Protein AF-0000000078132522 (afdb_homodimer)

Secondary structure (DSSP, 8-state):
-EEEEEE---SHHHHHHHHHHHHTSTTEEEEEEESTTS-EEEEEESS--HHHHHHHHHHHTS-EEEEEEE------/-EEEEEE---SHHHHHHHHHHHHTSTTEEEEEEESTTS-EEEEEESS--HHHHHHHHHHHTS-EEEEEEE------

Sequence (152 aa):
QKIVTKVQMNSGKCQTKALRVAAIADGVYTVGLEGAEKDEVVVIGEGVNVVKLITTMRKKVGHTIAISVAEEKKGDQKIVTKVQMNSGKCQTKALRVAAIADGVYTVGLEGAEKDEVVVIGEGVNVVKLITTMRKKVGHTIAI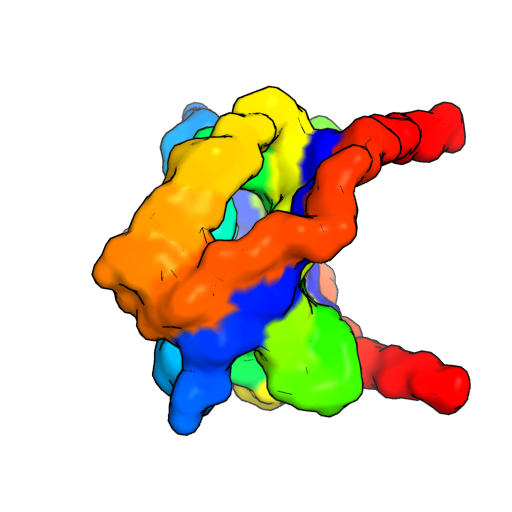SVAEEKKGD

Structure (mmCIF, N/CA/C/O backbone):
data_AF-0000000078132522-model_v1
#
loop_
_entity.id
_entity.type
_entity.pdbx_description
1 polymer 'Heavy metal-associated isoprenylated plant protein 47'
#
loop_
_atom_site.group_PDB
_atom_site.id
_atom_site.type_symbol
_atom_site.label_atom_id
_atom_site.label_alt_id
_atom_site.label_comp_id
_atom_site.label_asym_id
_atom_site.label_entity_id
_atom_site.label_seq_id
_atom_site.pdbx_PDB_ins_code
_atom_site.Cartn_x
_atom_site.Cartn_y
_atom_site.Cartn_z
_atom_site.occupancy
_atom_site.B_iso_or_equiv
_atom_site.auth_seq_id
_atom_site.auth_comp_id
_atom_site.auth_asym_id
_atom_site.auth_atom_id
_atom_site.pdbx_PDB_model_num
ATOM 1 N N . GLN A 1 1 ? 8.633 9.008 7.945 1 96.25 1 GLN A N 1
ATOM 2 C CA . GLN A 1 1 ? 7.621 9.047 9 1 96.25 1 GLN A CA 1
ATOM 3 C C . GLN A 1 1 ? 6.801 7.762 9.023 1 96.25 1 GLN A C 1
ATOM 5 O O . GLN A 1 1 ? 6.52 7.176 7.973 1 96.25 1 GLN A O 1
ATOM 10 N N . LYS A 1 2 ? 6.527 7.27 10.211 1 97.25 2 LYS A N 1
ATOM 11 C CA . LYS A 1 2 ? 5.574 6.188 10.438 1 97.25 2 LYS A CA 1
ATOM 12 C C . LYS A 1 2 ? 4.312 6.703 11.117 1 97.25 2 LYS A C 1
ATOM 14 O O . LYS A 1 2 ? 4.375 7.254 12.219 1 97.25 2 LYS A O 1
ATOM 19 N N . ILE A 1 3 ? 3.244 6.547 10.453 1 98.12 3 ILE A N 1
ATOM 20 C CA . ILE A 1 3 ? 1.939 6.957 10.961 1 98.12 3 ILE A CA 1
ATOM 21 C C . ILE A 1 3 ? 1.068 5.727 11.203 1 98.12 3 ILE A C 1
ATOM 23 O O . ILE A 1 3 ? 0.94 4.867 10.32 1 98.12 3 ILE A O 1
ATOM 27 N N . VAL A 1 4 ? 0.519 5.609 12.414 1 98.44 4 VAL A N 1
ATOM 28 C CA . VAL A 1 4 ? -0.422 4.543 12.734 1 98.44 4 VAL A CA 1
ATOM 29 C C . VAL A 1 4 ? -1.81 5.133 12.977 1 98.44 4 VAL A C 1
ATOM 31 O O . VAL A 1 4 ? -1.971 6.043 13.789 1 98.44 4 VAL A O 1
ATOM 34 N N . THR A 1 5 ? -2.777 4.621 12.25 1 98.44 5 THR A N 1
ATOM 35 C CA . THR A 1 5 ? -4.156 5.074 12.406 1 98.44 5 THR A CA 1
ATOM 36 C C . THR A 1 5 ? -5.078 3.904 12.734 1 98.44 5 THR A C 1
ATOM 38 O O . THR A 1 5 ? -4.836 2.775 12.305 1 98.44 5 THR A O 1
ATOM 41 N N . LYS A 1 6 ? -6.023 4.199 13.555 1 97.56 6 LYS A N 1
ATOM 42 C CA . LYS A 1 6 ? -7.117 3.258 13.789 1 97.56 6 LYS A CA 1
ATOM 43 C C . LYS A 1 6 ? -8.352 3.641 12.977 1 97.56 6 LYS A C 1
ATOM 45 O O . LYS A 1 6 ? -8.812 4.781 13.039 1 97.56 6 LYS A O 1
ATOM 50 N N . VAL A 1 7 ? -8.812 2.719 12.195 1 97.75 7 VAL A N 1
ATOM 51 C CA . VAL A 1 7 ? -9.898 2.963 11.258 1 97.75 7 VAL A CA 1
ATOM 52 C C . VAL A 1 7 ? -11.031 1.971 11.508 1 97.75 7 VAL A C 1
ATOM 54 O O . VAL A 1 7 ? -10.789 0.776 11.703 1 97.75 7 VAL A O 1
ATOM 57 N N . GLN A 1 8 ? -12.203 2.473 11.656 1 94.56 8 GLN A N 1
ATOM 58 C CA . GLN A 1 8 ? -13.352 1.586 11.758 1 94.56 8 GLN A CA 1
ATOM 59 C C . GLN A 1 8 ? -13.695 0.967 10.406 1 94.56 8 GLN A C 1
ATOM 61 O O . GLN A 1 8 ? -14.281 1.623 9.547 1 94.56 8 GLN A O 1
ATOM 66 N N . MET A 1 9 ? -13.289 -0.3 10.25 1 90 9 MET A N 1
ATOM 67 C CA . MET A 1 9 ? -13.531 -1.047 9.016 1 90 9 MET A CA 1
ATOM 68 C C . MET A 1 9 ? -14.602 -2.113 9.227 1 90 9 MET A C 1
ATOM 70 O O . MET A 1 9 ? -14.43 -3.02 10.039 1 90 9 MET A O 1
ATOM 74 N N . ASN A 1 10 ? -15.648 -2.014 8.492 1 85.88 10 ASN A N 1
ATOM 75 C CA . ASN A 1 10 ? -16.797 -2.869 8.75 1 85.88 10 ASN A CA 1
ATOM 76 C C . ASN A 1 10 ? -16.812 -4.086 7.832 1 85.88 10 ASN A C 1
ATOM 78 O O . ASN A 1 10 ? -17.688 -4.949 7.949 1 85.88 10 ASN A O 1
ATOM 82 N N . SER A 1 11 ? -15.922 -4.234 6.934 1 87.75 11 SER A N 1
ATOM 83 C CA . SER A 1 11 ? -15.844 -5.359 6.008 1 87.75 11 SER A CA 1
ATOM 84 C C . SER A 1 11 ? -14.469 -5.461 5.363 1 87.75 11 SER A C 1
ATOM 86 O O . SER A 1 11 ? -13.656 -4.539 5.477 1 87.75 11 SER A O 1
ATOM 88 N N . GLY A 1 12 ? -14.195 -6.637 4.789 1 87.62 12 GLY A N 1
ATOM 89 C CA . GLY A 1 12 ? -12.977 -6.812 4.008 1 87.62 12 GLY A CA 1
ATOM 90 C C . GLY A 1 12 ? -12.836 -5.797 2.887 1 87.62 12 GLY A C 1
ATOM 91 O O . GLY A 1 12 ? -11.734 -5.328 2.6 1 87.62 12 GLY A O 1
ATOM 92 N N . LYS A 1 13 ? -13.945 -5.383 2.387 1 91.19 13 LYS A N 1
ATOM 93 C CA . LYS A 1 13 ? -13.953 -4.367 1.337 1 91.19 13 LYS A CA 1
ATOM 94 C C . LYS A 1 13 ? -13.422 -3.035 1.856 1 91.19 13 LYS A C 1
ATOM 96 O O . LYS A 1 13 ? -12.695 -2.334 1.151 1 91.19 13 LYS A O 1
ATOM 101 N N . CYS A 1 14 ? -13.719 -2.736 3.072 1 94.19 14 CYS A N 1
ATOM 102 C CA . CYS A 1 14 ? -13.25 -1.487 3.658 1 94.19 14 CYS A CA 1
ATOM 103 C C . CYS A 1 14 ? -11.75 -1.541 3.914 1 94.19 14 CYS A C 1
ATOM 105 O O . CYS A 1 14 ? -11.062 -0.523 3.814 1 94.19 14 CYS A O 1
ATOM 107 N N . GLN A 1 15 ? -11.266 -2.777 4.215 1 95.5 15 GLN A N 1
ATOM 108 C CA . GLN A 1 15 ? -9.828 -2.92 4.402 1 95.5 15 GLN A CA 1
ATOM 109 C C . GLN A 1 15 ? -9.07 -2.613 3.113 1 95.5 15 GLN A C 1
ATOM 111 O O . GLN A 1 15 ? -8.078 -1.89 3.131 1 95.5 15 GLN A O 1
ATOM 116 N N . THR A 1 16 ? -9.602 -3.15 2.051 1 95.56 16 THR A N 1
ATOM 117 C CA . THR A 1 16 ? -8.992 -2.893 0.753 1 95.56 16 THR A CA 1
ATOM 118 C C . THR A 1 16 ? -9.062 -1.41 0.404 1 95.56 16 THR A C 1
ATOM 120 O O . THR A 1 16 ? -8.086 -0.828 -0.07 1 95.56 16 THR A O 1
ATOM 123 N N . LYS A 1 17 ? -10.156 -0.732 0.685 1 96.25 17 LYS A N 1
ATOM 124 C CA . LYS A 1 17 ? -10.32 0.695 0.43 1 96.25 17 LYS A CA 1
ATOM 125 C C . LYS A 1 17 ? -9.344 1.522 1.263 1 96.25 17 LYS A C 1
ATOM 127 O O . LYS A 1 17 ? -8.766 2.492 0.769 1 96.25 17 LYS A O 1
ATOM 132 N N . ALA A 1 18 ? -9.18 1.115 2.475 1 97.88 18 ALA A N 1
ATOM 133 C CA . ALA A 1 18 ? -8.258 1.829 3.359 1 97.88 18 ALA A CA 1
ATOM 134 C C . ALA A 1 18 ? -6.832 1.784 2.818 1 97.88 18 ALA A C 1
ATOM 136 O O . ALA A 1 18 ? -6.148 2.811 2.766 1 97.88 18 ALA A O 1
ATOM 137 N N . LEU A 1 19 ? -6.43 0.545 2.424 1 97.81 19 LEU A N 1
ATOM 138 C CA . LEU A 1 19 ? -5.098 0.385 1.855 1 97.81 19 LEU A CA 1
ATOM 139 C C . LEU A 1 19 ? -4.926 1.257 0.615 1 97.81 19 LEU A C 1
ATOM 141 O O . LEU A 1 19 ? -3.922 1.959 0.478 1 97.81 19 LEU A O 1
ATOM 145 N N . ARG A 1 20 ? -5.93 1.36 -0.185 1 97.62 20 ARG A N 1
ATOM 146 C CA . ARG A 1 20 ? -5.883 2.141 -1.417 1 97.62 20 ARG A CA 1
ATOM 147 C C . ARG A 1 20 ? -5.777 3.633 -1.116 1 97.62 20 ARG A C 1
ATOM 149 O O . ARG A 1 20 ? -4.922 4.324 -1.676 1 97.62 20 ARG A O 1
ATOM 156 N N . VAL A 1 21 ? -6.602 4.059 -0.266 1 98.25 21 VAL A N 1
ATOM 157 C CA . VAL A 1 21 ? -6.641 5.48 0.062 1 98.25 21 VAL A CA 1
ATOM 158 C C . VAL A 1 21 ? -5.309 5.906 0.677 1 98.25 21 VAL A C 1
ATOM 160 O O . VAL A 1 21 ? -4.777 6.973 0.352 1 98.25 21 VAL A O 1
ATOM 163 N N . ALA A 1 22 ? -4.758 5.039 1.519 1 98.5 22 ALA A N 1
ATOM 164 C CA . ALA A 1 22 ? -3.465 5.34 2.133 1 98.5 22 ALA A CA 1
ATOM 165 C C . ALA A 1 22 ? -2.348 5.328 1.093 1 98.5 22 ALA A C 1
ATOM 167 O O .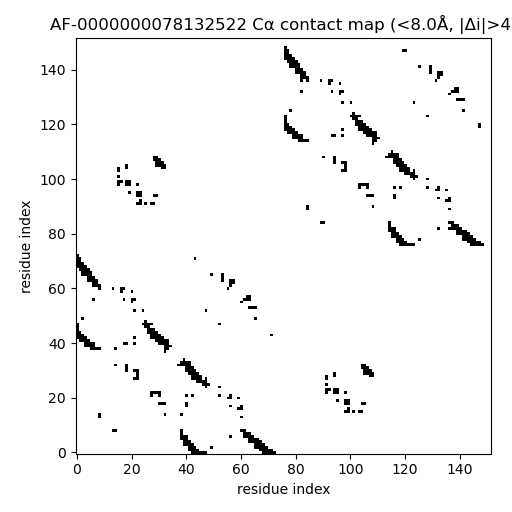 ALA A 1 22 ? -1.454 6.176 1.122 1 98.5 22 ALA A O 1
ATOM 168 N N . ALA A 1 23 ? -2.439 4.402 0.151 1 98 23 ALA A N 1
ATOM 169 C CA . ALA A 1 23 ? -1.384 4.195 -0.837 1 98 23 ALA A CA 1
ATOM 170 C C . ALA A 1 23 ? -1.281 5.383 -1.789 1 98 23 ALA A C 1
ATOM 172 O O . ALA A 1 23 ? -0.209 5.66 -2.33 1 98 23 ALA A O 1
ATOM 173 N N . ILE A 1 24 ? -2.346 6.137 -1.927 1 97.19 24 ILE A N 1
ATOM 174 C CA . ILE A 1 24 ? -2.316 7.188 -2.938 1 97.19 24 ILE A CA 1
ATOM 175 C C . ILE A 1 24 ? -1.943 8.516 -2.287 1 97.19 24 ILE A C 1
ATOM 177 O O . ILE A 1 24 ? -1.78 9.531 -2.975 1 97.19 24 ILE A O 1
ATOM 181 N N . ALA A 1 25 ? -1.766 8.578 -1.039 1 96.94 25 ALA A N 1
ATOM 182 C CA . ALA A 1 25 ? -1.363 9.805 -0.361 1 96.94 25 ALA A CA 1
ATOM 183 C C . ALA A 1 25 ? 0.042 10.234 -0.78 1 96.94 25 ALA A C 1
ATOM 185 O O . ALA A 1 25 ? 0.905 9.383 -1.025 1 96.94 25 ALA A O 1
ATOM 186 N N . ASP A 1 26 ? 0.286 11.453 -0.822 1 96.06 26 ASP A N 1
ATOM 187 C CA . ASP A 1 26 ? 1.585 11.984 -1.22 1 96.06 26 ASP A CA 1
ATOM 188 C C . ASP A 1 26 ? 2.67 11.594 -0.218 1 96.06 26 ASP A C 1
ATOM 190 O O . ASP A 1 26 ? 2.473 11.711 0.993 1 96.06 26 ASP A O 1
ATOM 194 N N . GLY A 1 27 ? 3.775 11.164 -0.79 1 95.19 27 GLY A N 1
ATOM 195 C CA . GLY A 1 27 ? 4.945 10.922 0.037 1 95.19 27 GLY A CA 1
ATOM 196 C C . GLY A 1 27 ? 4.977 9.523 0.632 1 95.19 27 GLY A C 1
ATOM 197 O O . GLY A 1 27 ? 5.918 9.172 1.344 1 95.19 27 GLY A O 1
ATOM 198 N N . VAL A 1 28 ? 3.994 8.766 0.36 1 97.31 28 VAL A N 1
ATOM 199 C CA . VAL A 1 28 ? 3.865 7.434 0.943 1 97.31 28 VAL A CA 1
ATOM 200 C C . VAL A 1 28 ? 4.664 6.426 0.116 1 97.31 28 VAL A C 1
ATOM 202 O O . VAL A 1 28 ? 4.605 6.441 -1.116 1 97.31 28 VAL A O 1
ATOM 205 N N . TYR A 1 29 ? 5.352 5.484 0.882 1 96 29 TYR A N 1
ATOM 206 C CA . TYR A 1 29 ? 6.016 4.438 0.11 1 96 29 TYR A CA 1
ATOM 207 C C . TYR A 1 29 ? 5.699 3.061 0.678 1 96 29 TYR A C 1
ATOM 209 O O . TYR A 1 29 ? 5.957 2.043 0.029 1 96 29 TYR A O 1
ATOM 217 N N . THR A 1 30 ? 5.168 2.992 1.939 1 97.62 30 THR A N 1
ATOM 218 C CA . THR A 1 30 ? 4.68 1.721 2.461 1 97.62 30 THR A CA 1
ATOM 219 C C . THR A 1 30 ? 3.355 1.912 3.197 1 97.62 30 THR A C 1
ATOM 221 O O . THR A 1 30 ? 3.199 2.865 3.965 1 97.62 30 THR A O 1
ATOM 224 N N . VAL A 1 31 ? 2.418 1.009 2.914 1 98.62 31 VAL A N 1
ATOM 225 C CA . VAL A 1 31 ? 1.164 0.953 3.656 1 98.62 31 VAL A CA 1
ATOM 226 C C . VAL A 1 31 ? 0.866 -0.488 4.062 1 98.62 31 VAL A C 1
ATOM 228 O O . VAL A 1 31 ? 1.227 -1.428 3.348 1 98.62 31 VAL A O 1
ATOM 231 N N . GLY A 1 32 ? 0.22 -0.592 5.234 1 98.31 32 GLY A N 1
ATOM 232 C CA . GLY A 1 32 ? -0.121 -1.933 5.684 1 98.31 32 GLY A CA 1
ATOM 233 C C . GLY A 1 32 ? -1.196 -1.947 6.75 1 98.31 32 GLY A C 1
ATOM 234 O O . GLY A 1 32 ? -1.452 -0.929 7.398 1 98.31 32 GLY A O 1
ATOM 235 N N . LEU A 1 33 ? -1.771 -3.088 6.918 1 97.75 33 LEU A N 1
ATOM 236 C CA . LEU A 1 33 ? -2.744 -3.35 7.973 1 97.75 33 LEU A CA 1
ATOM 237 C C . LEU A 1 33 ? -2.098 -4.086 9.141 1 97.75 33 LEU A C 1
ATOM 239 O O . LEU A 1 33 ? -1.399 -5.086 8.938 1 97.75 33 LEU A O 1
ATOM 243 N N . GLU A 1 34 ? -2.266 -3.596 10.273 1 95.62 34 GLU A N 1
ATOM 244 C CA . GLU A 1 34 ? -1.744 -4.207 11.492 1 95.62 34 GLU A CA 1
ATOM 245 C C . GLU A 1 34 ? -2.811 -4.262 12.586 1 95.62 34 GLU A C 1
ATOM 247 O O . GLU A 1 34 ? -3.965 -3.898 12.352 1 95.62 34 GLU A O 1
ATOM 252 N N . GLY A 1 35 ? -2.381 -4.855 13.758 1 92.5 35 GLY A N 1
ATOM 253 C CA . GLY A 1 35 ? -3.295 -5.016 14.875 1 92.5 35 GLY A CA 1
ATOM 254 C C . GLY A 1 35 ? -4 -6.359 14.883 1 92.5 35 GLY A C 1
ATOM 255 O O . GLY A 1 35 ? -4.223 -6.953 13.82 1 92.5 35 GLY A O 1
ATOM 256 N N . ALA A 1 36 ? -4.438 -6.758 15.992 1 89.94 36 ALA A N 1
ATOM 257 C CA . ALA A 1 36 ? -5.102 -8.047 16.141 1 89.94 36 ALA A CA 1
ATOM 258 C C . ALA A 1 36 ? -6.352 -8.125 15.266 1 89.94 36 ALA A C 1
ATOM 260 O O . ALA A 1 36 ? -6.633 -9.164 14.664 1 89.94 36 ALA A O 1
ATOM 261 N N . GLU A 1 37 ? -7.051 -7.027 15.078 1 90.75 37 GLU A N 1
ATOM 262 C CA . GLU A 1 37 ? -8.297 -6.988 14.32 1 90.75 37 GLU A CA 1
ATOM 263 C C . GLU A 1 37 ? -8.07 -6.434 12.914 1 90.75 37 GLU A C 1
ATOM 265 O O . GLU A 1 37 ? -9.031 -6.191 12.172 1 90.75 37 GLU A O 1
ATOM 270 N N . LYS A 1 38 ? -6.801 -6.066 12.617 1 92.94 38 LYS A N 1
ATOM 271 C CA . LYS A 1 38 ? -6.438 -5.488 11.32 1 92.94 38 LYS A CA 1
ATOM 272 C C . LYS A 1 38 ? -7.164 -4.168 11.086 1 92.94 38 LYS A C 1
ATOM 274 O O . LYS A 1 38 ? -7.645 -3.904 9.984 1 92.94 38 LYS A O 1
ATOM 279 N N . ASP A 1 39 ? -7.285 -3.484 12.219 1 95.25 39 ASP A N 1
ATOM 280 C CA . ASP A 1 39 ? -7.992 -2.211 12.125 1 95.25 39 ASP A CA 1
ATOM 281 C C . ASP A 1 39 ? -7.023 -1.034 12.234 1 95.25 39 ASP A C 1
ATOM 283 O O . ASP A 1 39 ? -7.449 0.111 12.398 1 95.25 39 ASP A O 1
ATOM 287 N N . GLU A 1 40 ? -5.777 -1.341 12.148 1 97.69 40 GLU A N 1
ATOM 288 C CA . GLU A 1 40 ? -4.758 -0.298 12.117 1 97.69 40 GLU A CA 1
ATOM 289 C C . GLU A 1 40 ? -4.121 -0.19 10.734 1 97.69 40 GLU A C 1
ATOM 291 O O . GLU A 1 40 ? -3.613 -1.179 10.203 1 97.69 40 GLU A O 1
ATOM 296 N N . VAL A 1 41 ? -4.207 1.028 10.203 1 98.5 41 VAL A N 1
ATOM 297 C CA . VAL A 1 41 ? -3.502 1.325 8.961 1 98.5 41 VAL A CA 1
ATOM 298 C C . VAL A 1 41 ? -2.18 2.025 9.273 1 98.5 41 VAL A C 1
ATOM 300 O O . VAL A 1 41 ? -2.166 3.082 9.906 1 98.5 41 VAL A O 1
ATOM 303 N N . VAL A 1 42 ? -1.088 1.392 8.844 1 98.5 42 VAL A N 1
ATOM 304 C CA . VAL A 1 42 ? 0.248 1.948 9.031 1 98.5 42 VAL A CA 1
ATOM 305 C C . VAL A 1 42 ? 0.751 2.541 7.715 1 98.5 42 VAL A C 1
ATOM 307 O O . VAL A 1 42 ? 0.684 1.893 6.668 1 98.5 42 VAL A O 1
ATOM 310 N N . VAL A 1 43 ? 1.187 3.732 7.812 1 98.56 43 VAL A N 1
ATOM 311 C CA . VAL A 1 43 ? 1.68 4.469 6.656 1 98.56 43 VAL A CA 1
ATOM 312 C C . VAL A 1 43 ? 3.113 4.93 6.91 1 98.56 43 VAL A C 1
ATOM 314 O O . VAL A 1 43 ? 3.398 5.559 7.93 1 98.56 43 VAL A O 1
ATOM 317 N N . ILE A 1 44 ? 4 4.57 6.031 1 98 44 ILE A N 1
ATOM 318 C CA . ILE A 1 44 ? 5.383 5.035 6.094 1 98 44 ILE A CA 1
ATOM 319 C C . ILE A 1 44 ? 5.695 5.887 4.867 1 98 44 ILE A C 1
ATOM 321 O O . ILE A 1 44 ? 5.41 5.488 3.736 1 98 44 ILE A O 1
ATOM 325 N N . GLY A 1 45 ? 6.246 7.043 5.133 1 97.12 45 GLY A N 1
ATOM 326 C CA . GLY A 1 45 ? 6.574 7.934 4.031 1 97.12 45 GLY A CA 1
ATOM 327 C C . GLY A 1 45 ? 7.387 9.141 4.465 1 97.12 45 GLY A C 1
ATOM 328 O O . GLY A 1 45 ? 7.848 9.211 5.605 1 97.12 45 GLY A O 1
ATOM 329 N N . GLU A 1 46 ? 7.707 9.898 3.488 1 94.5 46 GLU A N 1
ATOM 330 C CA . GLU A 1 46 ? 8.398 11.164 3.713 1 94.5 46 GLU A CA 1
ATOM 331 C C . GLU A 1 46 ? 7.484 12.352 3.426 1 94.5 46 GLU A C 1
ATOM 333 O O . GLU A 1 46 ? 6.957 12.484 2.318 1 94.5 46 GLU A O 1
ATOM 338 N N . GLY A 1 47 ? 7.25 13.148 4.473 1 94.56 47 GLY A N 1
ATOM 339 C CA . GLY A 1 47 ? 6.449 14.352 4.293 1 94.56 47 GLY A CA 1
ATOM 340 C C . GLY A 1 47 ? 4.965 14.062 4.156 1 94.56 47 GLY A C 1
ATOM 341 O O . GLY A 1 47 ? 4.262 14.758 3.424 1 94.56 47 GLY A O 1
ATOM 342 N N . VAL A 1 48 ? 4.465 13.078 4.801 1 96.81 48 VAL A N 1
ATOM 343 C CA . VAL A 1 48 ? 3.045 12.742 4.723 1 96.81 48 VAL A CA 1
ATOM 344 C C . VAL A 1 48 ? 2.236 13.727 5.566 1 96.81 48 VAL A C 1
ATOM 346 O O . VAL A 1 48 ? 2.562 13.977 6.727 1 96.81 48 VAL A O 1
ATOM 349 N N . ASN A 1 49 ? 1.253 14.336 4.922 1 97.38 49 ASN A N 1
ATOM 350 C CA . ASN A 1 49 ? 0.337 15.203 5.656 1 97.38 49 ASN A CA 1
ATOM 351 C C . ASN A 1 49 ? -0.696 14.398 6.434 1 97.38 49 ASN A C 1
ATOM 353 O O . ASN A 1 49 ? -1.679 13.922 5.863 1 97.38 49 ASN A O 1
ATOM 357 N N . VAL A 1 50 ? -0.522 14.234 7.688 1 96.56 50 VAL A N 1
ATOM 358 C CA . VAL A 1 50 ? -1.329 13.383 8.562 1 96.56 50 VAL A CA 1
ATOM 359 C C . VAL A 1 50 ? -2.777 13.867 8.555 1 96.56 50 VAL A C 1
ATOM 361 O O . VAL A 1 50 ? -3.707 13.062 8.492 1 96.56 50 VAL A O 1
ATOM 364 N N . VAL A 1 51 ? -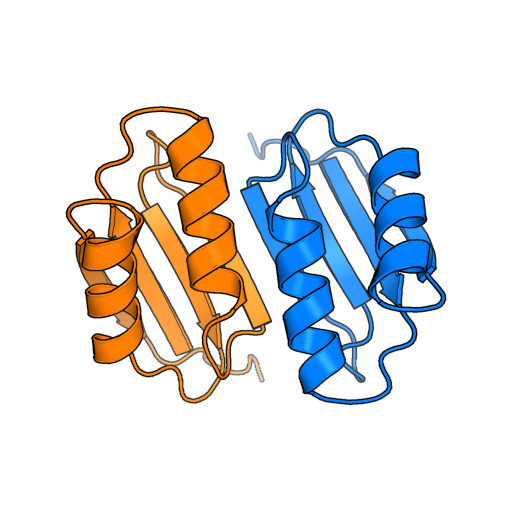2.939 15.203 8.531 1 97.12 51 VAL A N 1
ATOM 365 C CA . VAL A 1 51 ? -4.281 15.781 8.578 1 97.12 51 VAL A CA 1
ATOM 366 C C . VAL A 1 51 ? -5.047 15.398 7.309 1 97.12 51 VAL A C 1
ATOM 368 O O . VAL A 1 51 ? -6.203 14.977 7.379 1 97.12 51 VAL A O 1
ATOM 371 N N . LYS A 1 52 ? -4.332 15.508 6.172 1 97.94 52 LYS A N 1
ATOM 372 C CA . LYS A 1 52 ? -4.969 15.148 4.91 1 97.94 52 LYS A CA 1
ATOM 373 C C . LYS A 1 52 ? -5.289 13.656 4.863 1 97.94 52 LYS A C 1
ATOM 375 O O . LYS A 1 52 ? -6.355 13.258 4.395 1 97.94 52 LYS A O 1
ATOM 380 N N . LEU A 1 53 ? -4.406 12.844 5.355 1 97.88 53 LEU A N 1
ATOM 381 C CA . LEU A 1 53 ? -4.617 11.398 5.383 1 97.88 53 LEU A CA 1
ATOM 382 C C . LEU A 1 53 ? -5.852 11.047 6.203 1 97.88 53 LEU A C 1
ATOM 384 O O . LEU A 1 53 ? -6.746 10.352 5.719 1 97.88 53 LEU A O 1
ATOM 388 N N . ILE A 1 54 ? -5.988 11.648 7.402 1 98.06 54 ILE A N 1
ATOM 389 C CA . ILE A 1 54 ? -7.086 11.336 8.312 1 98.06 54 ILE A CA 1
ATOM 390 C C . ILE A 1 54 ? -8.406 11.844 7.727 1 98.06 54 ILE A C 1
ATOM 392 O O . ILE A 1 54 ? -9.406 11.125 7.738 1 98.06 54 ILE A O 1
ATOM 396 N N . THR A 1 55 ? -8.32 13.047 7.195 1 98.19 55 THR A N 1
ATOM 397 C CA . THR A 1 55 ? -9.523 13.641 6.633 1 98.19 55 THR A CA 1
ATOM 398 C C . THR A 1 55 ? -10.031 12.828 5.445 1 98.19 55 THR A C 1
ATOM 400 O O . THR A 1 55 ? -11.234 12.562 5.332 1 98.19 55 THR A O 1
ATOM 403 N N . THR A 1 56 ? -9.133 12.359 4.598 1 98.12 56 THR A N 1
ATOM 404 C CA . THR A 1 56 ? -9.516 11.555 3.436 1 98.12 56 THR A CA 1
ATOM 405 C C . THR A 1 56 ? -10.055 10.195 3.867 1 98.12 56 THR A C 1
ATOM 407 O O . THR A 1 56 ? -11.039 9.711 3.309 1 98.12 56 THR A O 1
ATOM 410 N N . MET A 1 57 ? -9.461 9.555 4.895 1 97.94 57 MET A N 1
ATOM 411 C CA . MET A 1 57 ? -9.914 8.273 5.41 1 97.94 57 MET A CA 1
ATOM 412 C C . MET A 1 57 ? -11.336 8.375 5.953 1 97.94 57 MET A C 1
ATOM 414 O O . MET A 1 57 ? -12.172 7.512 5.684 1 97.94 57 MET A O 1
ATOM 418 N N . ARG A 1 58 ? -11.492 9.508 6.609 1 97.56 58 ARG A N 1
ATOM 419 C CA . ARG A 1 58 ? -12.82 9.719 7.172 1 97.56 58 ARG A CA 1
ATOM 420 C C . ARG A 1 58 ? -13.859 9.914 6.074 1 97.56 58 ARG A C 1
ATOM 422 O O . ARG A 1 58 ? -14.977 9.414 6.176 1 97.56 58 ARG A O 1
ATOM 429 N N . LYS A 1 59 ? -13.516 10.578 5.074 1 97.31 59 LYS A N 1
ATOM 430 C CA . LYS A 1 59 ? -14.43 10.859 3.975 1 97.31 59 LYS A CA 1
ATOM 431 C C . LYS A 1 59 ? -14.734 9.594 3.172 1 97.31 59 LYS A C 1
ATOM 433 O O . LYS A 1 59 ? -15.867 9.383 2.738 1 97.31 59 LYS A O 1
ATOM 438 N N . LYS A 1 60 ? -13.75 8.719 3.025 1 96.38 60 LYS A N 1
ATOM 439 C CA . LYS A 1 60 ? -13.852 7.672 2.012 1 96.38 60 LYS A CA 1
ATOM 440 C C . LYS A 1 60 ? -14.016 6.297 2.656 1 96.38 60 LYS A C 1
ATOM 442 O O . LYS A 1 60 ? -14.477 5.355 2.01 1 96.38 60 LYS A O 1
ATOM 447 N N . VAL A 1 61 ? -13.672 6.16 3.838 1 96.81 61 VAL A N 1
ATOM 448 C CA . VAL A 1 61 ? -13.609 4.812 4.398 1 96.81 61 VAL A CA 1
ATOM 449 C C . VAL A 1 61 ? -14.5 4.73 5.637 1 96.81 61 VAL A C 1
ATOM 451 O O . VAL A 1 61 ? -15.414 3.9 5.699 1 96.81 61 VAL A O 1
ATOM 454 N N . GLY A 1 62 ? -14.195 5.469 6.621 1 95.56 62 GLY A N 1
ATOM 455 C CA . GLY A 1 62 ? -14.891 5.438 7.898 1 95.56 62 GLY A CA 1
ATOM 456 C C . GLY A 1 62 ? -14.188 6.242 8.977 1 95.56 62 GLY A C 1
ATOM 457 O O . GLY A 1 62 ? -13.188 6.906 8.711 1 95.56 62 GLY A O 1
ATOM 458 N N . HIS A 1 63 ? -14.797 6.215 10.148 1 97.38 63 HIS A N 1
ATOM 459 C CA . HIS A 1 63 ? -14.203 6.945 11.266 1 97.38 63 HIS A CA 1
ATOM 460 C C . HIS A 1 63 ? -12.734 6.574 11.453 1 97.38 63 HIS A C 1
ATOM 462 O O . HIS A 1 63 ? -12.383 5.391 11.453 1 97.38 63 HIS A O 1
ATOM 468 N N . THR A 1 64 ? -11.883 7.543 11.531 1 98 64 THR A N 1
ATOM 469 C CA . THR A 1 64 ? -10.445 7.324 11.609 1 98 64 THR A CA 1
ATOM 470 C C . THR A 1 64 ? -9.805 8.266 12.625 1 98 64 THR A C 1
ATOM 472 O O . THR A 1 64 ? -10.133 9.453 12.672 1 98 64 THR A O 1
ATOM 475 N N . ILE A 1 65 ? -8.93 7.719 13.477 1 97 65 ILE A N 1
ATOM 476 C CA . ILE A 1 65 ? -8.141 8.539 14.391 1 97 65 ILE A CA 1
ATOM 477 C C . ILE A 1 65 ? -6.656 8.211 14.219 1 97 65 ILE A C 1
ATOM 479 O O . ILE A 1 65 ? -6.297 7.07 13.93 1 97 65 ILE A O 1
ATOM 483 N N . ALA A 1 66 ? -5.805 9.195 14.352 1 96.88 66 ALA A N 1
ATOM 484 C CA . ALA A 1 66 ? -4.363 8.953 14.391 1 96.88 66 ALA A CA 1
ATOM 485 C C . ALA A 1 66 ? -3.928 8.422 15.75 1 96.88 66 ALA A C 1
ATOM 487 O O . ALA A 1 66 ? -4.234 9.016 16.781 1 96.88 66 ALA A O 1
ATOM 488 N N . ILE A 1 67 ? -3.283 7.363 15.812 1 97.12 67 ILE A N 1
ATOM 489 C CA . ILE A 1 67 ? -2.783 6.75 17.031 1 97.12 67 ILE A CA 1
ATOM 490 C C . ILE A 1 67 ? -1.361 7.23 17.312 1 97.12 67 ILE A C 1
ATOM 492 O O . ILE A 1 67 ? -1.015 7.539 18.453 1 97.12 67 ILE A O 1
ATOM 496 N N . SER A 1 68 ? -0.486 7.309 16.328 1 96.19 68 SER A N 1
ATOM 497 C CA . SER A 1 68 ? 0.89 7.754 16.531 1 96.19 68 SER A CA 1
ATOM 498 C C . SER A 1 68 ? 1.499 8.266 15.227 1 96.19 68 SER A C 1
ATOM 500 O O . SER A 1 68 ? 1.087 7.863 14.141 1 96.19 68 SER A O 1
ATOM 502 N N . VAL A 1 69 ? 2.416 9.227 15.367 1 95.81 69 VAL A N 1
ATOM 503 C CA . VAL A 1 69 ? 3.248 9.766 14.297 1 95.81 69 VAL A CA 1
ATOM 504 C C . VAL A 1 69 ? 4.707 9.812 14.75 1 95.81 69 VAL A C 1
ATOM 506 O O . VAL A 1 69 ? 5.031 10.484 15.734 1 95.81 69 VAL A O 1
ATOM 509 N N . ALA A 1 70 ? 5.473 8.969 14.062 1 95.5 70 ALA A N 1
ATOM 510 C CA . ALA A 1 70 ? 6.887 8.945 14.438 1 95.5 70 ALA A CA 1
ATOM 511 C C . ALA A 1 70 ? 7.773 9.188 13.219 1 95.5 70 ALA A C 1
ATOM 513 O O . ALA A 1 70 ? 7.445 8.766 12.109 1 95.5 70 ALA A O 1
ATOM 514 N N . GLU A 1 71 ? 8.914 9.828 13.422 1 88.44 71 GLU A N 1
ATOM 515 C CA . GLU A 1 71 ? 9.898 9.984 12.359 1 88.44 71 GLU A CA 1
ATOM 516 C C . GLU A 1 71 ? 10.648 8.68 12.102 1 88.44 71 GLU A C 1
ATOM 518 O O . GLU A 1 71 ? 10.984 7.953 13.039 1 88.44 71 GLU A O 1
ATOM 523 N N . GLU A 1 72 ? 10.445 8.195 10.836 1 74.25 72 GLU A N 1
ATOM 524 C CA . GLU A 1 72 ? 11.164 6.969 10.523 1 74.25 72 GLU A CA 1
ATOM 525 C C . GLU A 1 72 ? 12.672 7.207 10.477 1 74.25 72 GLU A C 1
ATOM 527 O O . GLU A 1 72 ? 13.133 8.164 9.844 1 74.25 72 GLU A O 1
ATOM 532 N N . LYS A 1 73 ? 13.234 6.656 11.547 1 62.66 73 LYS A N 1
ATOM 533 C CA . LYS A 1 73 ? 14.688 6.758 11.586 1 62.66 73 LYS A CA 1
ATOM 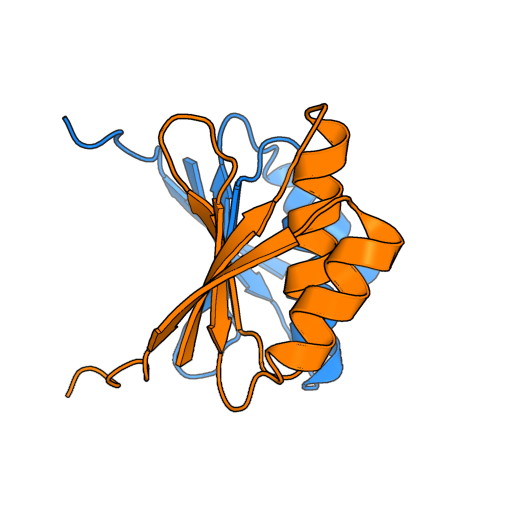534 C C . LYS A 1 73 ? 15.328 5.984 10.438 1 62.66 73 LYS A C 1
ATOM 536 O O . LYS A 1 73 ? 14.914 4.867 10.125 1 62.66 73 LYS A O 1
ATOM 541 N N . LYS A 1 74 ? 15.828 6.605 9.359 1 57.75 74 LYS A N 1
ATOM 542 C CA . LYS A 1 74 ? 16.625 5.887 8.375 1 57.75 74 LYS A CA 1
ATOM 543 C C . LYS A 1 74 ? 17.672 5.012 9.047 1 57.75 74 LYS A C 1
ATOM 545 O O . LYS A 1 74 ? 18.438 5.488 9.891 1 57.75 74 LYS A O 1
ATOM 550 N N . GLY A 1 75 ? 17.281 3.92 9.406 1 42.22 75 GLY A N 1
ATOM 551 C CA . GLY A 1 75 ? 18.375 3.176 10.023 1 42.22 75 GLY A CA 1
ATOM 552 C C . GLY A 1 75 ? 19.703 3.422 9.352 1 42.22 75 GLY A C 1
ATOM 553 O O . GLY A 1 75 ? 19.797 3.477 8.125 1 42.22 75 GLY A O 1
ATOM 554 N N . ASP A 1 76 ? 20.594 4.043 10.141 1 41.34 76 ASP A N 1
ATOM 555 C CA . ASP A 1 76 ? 22 4.113 9.781 1 41.34 76 ASP A CA 1
ATOM 556 C C . ASP A 1 76 ? 22.469 2.809 9.141 1 41.34 76 ASP A C 1
ATOM 558 O O . ASP A 1 76 ? 22.047 1.724 9.547 1 41.34 76 ASP A O 1
ATOM 562 N N . GLN B 1 1 ? 2.203 -14.5 2.344 1 96.25 1 GLN B N 1
ATOM 563 C CA . GLN B 1 1 ? 3.148 -14.508 1.232 1 96.25 1 GLN B CA 1
ATOM 564 C C . GLN B 1 1 ? 3.807 -13.141 1.061 1 96.25 1 GLN B C 1
ATOM 566 O O . GLN B 1 1 ? 3.17 -12.102 1.279 1 96.25 1 GLN B O 1
ATOM 571 N N . LYS B 1 2 ? 5.09 -13.164 0.78 1 97.25 2 LYS B N 1
ATOM 572 C CA . LYS B 1 2 ? 5.836 -11.977 0.361 1 97.25 2 LYS B CA 1
ATOM 573 C C . LYS B 1 2 ? 6.23 -12.07 -1.11 1 97.25 2 LYS B C 1
ATOM 575 O O . LYS B 1 2 ? 6.938 -13 -1.513 1 97.25 2 LYS B O 1
ATOM 580 N N . ILE B 1 3 ? 5.762 -11.148 -1.849 1 98.12 3 ILE B N 1
ATOM 581 C CA . ILE B 1 3 ? 6.051 -11.062 -3.275 1 98.12 3 ILE B CA 1
ATOM 582 C C . ILE B 1 3 ? 6.871 -9.812 -3.562 1 98.12 3 ILE B C 1
ATOM 584 O O . ILE B 1 3 ? 6.508 -8.711 -3.137 1 98.12 3 ILE B O 1
ATOM 588 N N . VAL B 1 4 ? 8.008 -9.984 -4.227 1 98.44 4 VAL B N 1
ATOM 589 C CA . VAL B 1 4 ? 8.82 -8.852 -4.66 1 98.44 4 VAL B CA 1
ATOM 590 C C . VAL B 1 4 ? 8.797 -8.75 -6.184 1 98.44 4 VAL B C 1
ATOM 592 O O . VAL B 1 4 ? 9.086 -9.727 -6.883 1 98.44 4 VAL B O 1
ATOM 595 N N . THR B 1 5 ? 8.43 -7.582 -6.68 1 98.44 5 THR B N 1
ATOM 596 C CA . THR B 1 5 ? 8.391 -7.344 -8.117 1 98.44 5 THR B CA 1
ATOM 597 C C . THR B 1 5 ? 9.273 -6.156 -8.492 1 98.44 5 THR B C 1
ATOM 599 O O . THR B 1 5 ? 9.445 -5.227 -7.703 1 98.44 5 THR B O 1
ATOM 602 N N . LYS B 1 6 ? 9.875 -6.293 -9.609 1 97.62 6 LYS B N 1
ATOM 603 C CA . LYS B 1 6 ? 10.562 -5.156 -10.227 1 97.62 6 LYS B CA 1
ATOM 604 C C . LYS B 1 6 ? 9.695 -4.516 -11.305 1 97.62 6 LYS B C 1
ATOM 606 O O . LYS B 1 6 ? 9.227 -5.199 -12.219 1 97.62 6 LYS B O 1
ATOM 611 N N . VAL B 1 7 ? 9.461 -3.246 -11.156 1 97.81 7 VAL B N 1
ATOM 612 C CA . VAL B 1 7 ? 8.547 -2.512 -12.031 1 97.81 7 VAL B CA 1
ATOM 613 C C . VAL B 1 7 ? 9.281 -1.327 -12.656 1 97.81 7 VAL B C 1
ATOM 615 O O . VAL B 1 7 ? 10.016 -0.608 -11.977 1 97.81 7 VAL B O 1
ATOM 618 N N . GLN B 1 8 ? 9.195 -1.206 -13.93 1 94.88 8 GLN B N 1
ATOM 619 C CA . GLN B 1 8 ? 9.734 -0.023 -14.586 1 94.88 8 GLN B CA 1
ATOM 620 C C . GLN B 1 8 ? 8.852 1.198 -14.336 1 94.88 8 GLN B C 1
ATOM 622 O O . GLN B 1 8 ? 7.805 1.353 -14.969 1 94.88 8 GLN B O 1
ATOM 627 N N . MET B 1 9 ? 9.32 2.025 -13.414 1 90.31 9 MET B N 1
ATOM 628 C CA . MET B 1 9 ? 8.602 3.244 -13.047 1 90.31 9 MET B CA 1
ATOM 629 C C . MET B 1 9 ? 9.32 4.477 -13.586 1 90.31 9 MET B C 1
ATOM 631 O O . MET B 1 9 ? 10.469 4.746 -13.219 1 90.31 9 MET B O 1
ATOM 635 N N . ASN B 1 10 ? 8.641 5.223 -14.398 1 86.44 10 ASN B N 1
ATOM 636 C CA . ASN B 1 10 ? 9.297 6.309 -15.109 1 86.44 10 ASN B CA 1
ATOM 637 C C . ASN B 1 10 ? 9.078 7.652 -14.414 1 86.44 10 ASN B C 1
ATOM 639 O O . ASN B 1 10 ? 9.625 8.672 -14.844 1 86.44 10 ASN B O 1
ATOM 643 N N . SER B 1 11 ? 8.344 7.734 -13.383 1 88.19 11 SER B N 1
ATOM 644 C CA . SER B 1 11 ? 8.07 8.961 -12.648 1 88.19 11 SER B CA 1
ATOM 645 C C . SER B 1 11 ? 7.516 8.664 -11.258 1 88.19 11 SER B C 1
ATOM 647 O O . SER B 1 11 ? 7.148 7.523 -10.961 1 88.19 11 SER B O 1
ATOM 649 N N . GLY B 1 12 ? 7.535 9.68 -10.406 1 87.75 12 GLY B N 1
ATOM 650 C CA . GLY B 1 12 ? 6.898 9.578 -9.102 1 87.75 12 GLY B CA 1
ATOM 651 C C . GLY B 1 12 ? 5.426 9.211 -9.188 1 87.75 12 GLY B C 1
ATOM 652 O O . GLY B 1 12 ? 4.918 8.461 -8.359 1 87.75 12 GLY B O 1
ATOM 653 N N . LYS B 1 13 ? 4.82 9.641 -10.234 1 91.69 13 LYS B N 1
ATOM 654 C CA . LYS B 1 13 ? 3.414 9.312 -10.461 1 91.69 13 LYS B CA 1
ATOM 655 C C . LYS B 1 13 ? 3.223 7.816 -10.672 1 91.69 13 LYS B C 1
ATOM 657 O O . LYS B 1 13 ? 2.248 7.238 -10.188 1 91.69 13 LYS B O 1
ATOM 662 N N . CYS B 1 14 ? 4.16 7.207 -11.305 1 94.5 14 CYS B N 1
ATOM 663 C CA . CYS B 1 14 ? 4.07 5.77 -11.531 1 94.5 14 CYS B CA 1
ATOM 664 C C . CYS B 1 14 ? 4.266 4.996 -10.234 1 94.5 14 CYS B C 1
ATOM 666 O O . CYS B 1 14 ? 3.67 3.934 -10.047 1 94.5 14 CYS B O 1
ATOM 668 N N . GLN B 1 15 ? 5.102 5.582 -9.344 1 95.56 15 GLN B N 1
ATOM 669 C CA . GLN B 1 15 ? 5.289 4.934 -8.047 1 95.56 15 GLN B CA 1
ATOM 670 C C . GLN B 1 15 ? 3.986 4.898 -7.258 1 95.56 15 GLN B C 1
ATOM 672 O O . GLN B 1 15 ? 3.627 3.865 -6.691 1 95.56 15 GLN B O 1
ATOM 677 N N . THR B 1 16 ? 3.318 6.02 -7.277 1 95.62 16 THR B N 1
ATOM 678 C CA . THR B 1 16 ? 2.033 6.09 -6.586 1 95.62 16 THR B CA 1
ATOM 679 C C . THR B 1 16 ? 1.026 5.137 -7.223 1 95.62 16 THR B C 1
ATOM 681 O O . THR B 1 16 ? 0.306 4.426 -6.516 1 95.62 16 THR B O 1
ATOM 684 N N . LYS B 1 17 ? 1.001 5.008 -8.539 1 96.31 17 LYS B N 1
ATOM 685 C CA . LYS B 1 17 ? 0.105 4.098 -9.242 1 96.31 17 LYS B CA 1
ATOM 686 C C . LYS B 1 17 ? 0.416 2.645 -8.906 1 96.31 17 LYS B C 1
ATOM 688 O O . LYS B 1 17 ? -0.497 1.839 -8.711 1 96.31 17 LYS B O 1
ATOM 693 N N . ALA B 1 18 ? 1.667 2.346 -8.828 1 97.94 18 ALA B N 1
ATOM 694 C CA . ALA B 1 18 ? 2.08 0.983 -8.5 1 97.94 18 ALA B CA 1
ATOM 695 C C . ALA B 1 18 ? 1.584 0.577 -7.117 1 97.94 18 ALA B C 1
ATOM 697 O O . ALA B 1 18 ? 1.03 -0.512 -6.945 1 97.94 18 ALA B O 1
ATOM 698 N N . LEU B 1 19 ? 1.819 1.511 -6.152 1 97.88 19 LEU B N 1
ATOM 699 C CA . LEU B 1 19 ? 1.358 1.249 -4.793 1 97.88 19 LEU B CA 1
ATOM 700 C C . LEU B 1 19 ? -0.151 1.034 -4.762 1 97.88 19 LEU B C 1
ATOM 702 O O . LEU B 1 19 ? -0.635 0.081 -4.148 1 97.88 19 LEU B O 1
ATOM 706 N N . ARG B 1 20 ? -0.884 1.773 -5.535 1 97.56 20 ARG B N 1
ATOM 707 C CA . ARG B 1 20 ? -2.34 1.682 -5.578 1 97.56 20 ARG B CA 1
ATOM 708 C C . ARG B 1 20 ? -2.785 0.355 -6.184 1 97.56 20 ARG B C 1
ATOM 710 O O . ARG B 1 20 ? -3.627 -0.343 -5.613 1 97.56 20 ARG B O 1
ATOM 717 N N . VAL B 1 21 ? -2.209 0.054 -7.27 1 98.31 21 VAL B N 1
ATOM 718 C CA . VAL B 1 21 ? -2.596 -1.161 -7.98 1 98.31 21 VAL B CA 1
ATOM 719 C C . VAL B 1 21 ? -2.295 -2.383 -7.113 1 98.31 21 VAL B C 1
ATOM 721 O O . VAL B 1 21 ? -3.102 -3.312 -7.039 1 98.31 21 VAL B O 1
ATOM 724 N N . ALA B 1 22 ? -1.155 -2.354 -6.426 1 98.5 22 ALA B N 1
ATOM 725 C CA . ALA B 1 22 ? -0.797 -3.461 -5.543 1 98.5 22 ALA B CA 1
ATOM 726 C C . ALA B 1 22 ? -1.738 -3.531 -4.344 1 98.5 22 ALA B C 1
ATOM 728 O O . ALA B 1 22 ? -2.143 -4.621 -3.93 1 98.5 22 ALA B O 1
ATOM 729 N N . ALA B 1 23 ? -2.115 -2.369 -3.828 1 98 23 ALA B N 1
ATOM 730 C CA . ALA B 1 23 ? -2.916 -2.283 -2.609 1 98 23 ALA B CA 1
ATOM 731 C C . ALA B 1 23 ? -4.32 -2.832 -2.836 1 98 23 ALA B C 1
ATOM 733 O O . ALA B 1 23 ? -4.961 -3.318 -1.902 1 98 23 ALA B O 1
ATOM 734 N N . ILE B 1 24 ? -4.773 -2.852 -4.07 1 97.12 24 ILE B N 1
ATOM 735 C CA . ILE B 1 24 ? -6.164 -3.24 -4.285 1 97.12 24 ILE B CA 1
ATOM 736 C C . ILE B 1 24 ? -6.234 -4.719 -4.66 1 97.12 24 ILE B C 1
ATOM 738 O O . ILE B 1 24 ? -7.324 -5.273 -4.812 1 97.12 24 ILE B O 1
ATOM 742 N N . ALA B 1 25 ? -5.18 -5.379 -4.785 1 97 25 ALA B N 1
ATOM 743 C CA . ALA B 1 25 ? -5.18 -6.805 -5.098 1 97 25 ALA B CA 1
ATOM 744 C C . ALA B 1 25 ? -5.785 -7.617 -3.957 1 97 25 ALA B C 1
ATOM 746 O O . ALA B 1 25 ? -5.609 -7.277 -2.785 1 97 25 ALA B O 1
ATOM 747 N N . ASP B 1 26 ? -6.422 -8.648 -4.25 1 96.06 26 ASP B N 1
ATOM 748 C CA . ASP B 1 26 ? -7.059 -9.5 -3.256 1 96.06 26 ASP B CA 1
ATOM 749 C C . ASP B 1 26 ? -6.02 -10.148 -2.344 1 96.06 26 ASP B C 1
ATOM 751 O O . ASP B 1 26 ? -5.004 -10.664 -2.818 1 96.06 26 ASP B O 1
ATOM 755 N N . GLY B 1 27 ? -6.344 -10.109 -1.074 1 95.19 27 GLY B N 1
ATOM 756 C CA . GLY B 1 27 ? -5.531 -10.828 -0.113 1 95.19 27 GLY B CA 1
ATOM 757 C C . GLY B 1 27 ? -4.344 -10.031 0.39 1 95.19 27 GLY B C 1
ATOM 758 O O . GLY B 1 27 ? -3.576 -10.508 1.228 1 95.19 27 GLY B O 1
ATOM 759 N N . VAL B 1 28 ? -4.211 -8.859 -0.09 1 97.25 28 VAL B N 1
ATOM 760 C CA . VAL B 1 28 ? -3.061 -8.023 0.25 1 97.25 28 VAL B CA 1
ATOM 761 C C . VAL B 1 28 ? -3.334 -7.273 1.551 1 97.25 28 VAL B C 1
ATOM 763 O O . VAL B 1 28 ? -4.422 -6.73 1.744 1 97.25 28 VAL B O 1
ATOM 766 N N . TYR B 1 29 ? -2.223 -7.207 2.406 1 95.94 29 TYR B N 1
ATOM 767 C CA . TYR B 1 29 ? -2.432 -6.387 3.596 1 95.94 29 TYR B CA 1
ATOM 768 C C . TYR B 1 29 ? -1.275 -5.414 3.795 1 95.94 29 TYR B C 1
ATOM 770 O O . TYR B 1 29 ? -1.376 -4.477 4.59 1 95.94 29 TYR B O 1
ATOM 778 N N . THR B 1 30 ? -0.111 -5.672 3.092 1 97.56 30 THR B N 1
ATOM 779 C CA . THR B 1 30 ? 0.961 -4.68 3.102 1 97.56 30 THR B CA 1
ATOM 780 C C . THR B 1 30 ? 1.561 -4.52 1.708 1 97.56 30 THR B C 1
ATOM 782 O O . THR B 1 30 ? 1.784 -5.508 1.004 1 97.56 30 THR B O 1
ATOM 785 N N . VAL B 1 31 ? 1.778 -3.248 1.327 1 98.56 31 VAL B N 1
ATOM 786 C CA . VAL B 1 31 ? 2.498 -2.93 0.098 1 98.56 31 VAL B CA 1
ATOM 787 C C . VAL B 1 31 ? 3.553 -1.861 0.377 1 98.56 31 VAL B C 1
ATOM 789 O O . VAL B 1 31 ? 3.365 -1.009 1.247 1 98.56 31 VAL B O 1
ATOM 792 N N . GLY B 1 32 ? 4.648 -1.981 -0.38 1 98.31 32 GLY B N 1
ATOM 793 C CA . GLY B 1 32 ? 5.691 -0.986 -0.193 1 98.31 32 GLY B CA 1
ATOM 794 C C . GLY B 1 32 ? 6.664 -0.916 -1.354 1 98.31 32 GLY B C 1
ATOM 795 O O . GLY B 1 32 ? 6.766 -1.856 -2.145 1 98.31 32 GLY B O 1
ATOM 796 N N . LEU B 1 33 ? 7.355 0.159 -1.413 1 97.75 33 LEU B N 1
ATOM 797 C CA . LEU B 1 33 ? 8.438 0.375 -2.373 1 97.75 33 LEU B CA 1
ATOM 798 C C . LEU B 1 33 ? 9.797 0.137 -1.727 1 97.75 33 LEU B C 1
ATOM 800 O O . LEU B 1 33 ? 10.078 0.673 -0.653 1 97.75 33 LEU B O 1
ATOM 804 N N . GLU B 1 34 ? 10.57 -0.658 -2.309 1 95.69 34 GLU B N 1
ATOM 805 C CA . GLU B 1 34 ? 11.914 -0.966 -1.832 1 95.69 34 GLU B CA 1
ATOM 806 C C . GLU B 1 34 ? 12.93 -0.901 -2.967 1 95.69 34 GLU B C 1
ATOM 808 O O . GLU B 1 34 ? 12.586 -0.536 -4.094 1 95.69 34 GLU B O 1
ATOM 813 N N . GLY B 1 35 ? 14.227 -1.18 -2.588 1 92.69 35 GLY B N 1
ATOM 814 C CA . GLY B 1 35 ? 15.312 -1.121 -3.549 1 92.69 35 GLY B CA 1
ATOM 815 C C . GLY B 1 35 ? 16 0.234 -3.598 1 92.69 35 GLY B C 1
ATOM 816 O O . GLY B 1 35 ? 15.375 1.26 -3.32 1 92.69 35 GLY B O 1
ATOM 817 N N . ALA B 1 36 ? 17.172 0.259 -4.035 1 90 36 ALA B N 1
ATOM 818 C CA . ALA B 1 3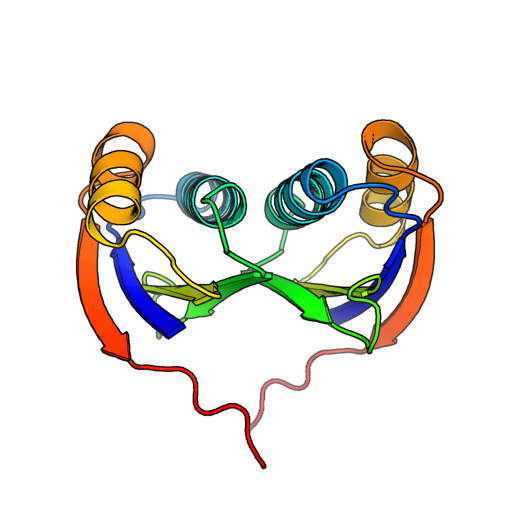6 ? 17.953 1.492 -4.102 1 90 36 ALA B CA 1
ATOM 819 C C . ALA B 1 36 ? 17.266 2.527 -4.992 1 90 36 ALA B C 1
ATOM 821 O O . ALA B 1 36 ? 17.266 3.719 -4.676 1 90 36 ALA B O 1
ATOM 822 N N . GLU B 1 37 ? 16.609 2.104 -6.035 1 90.88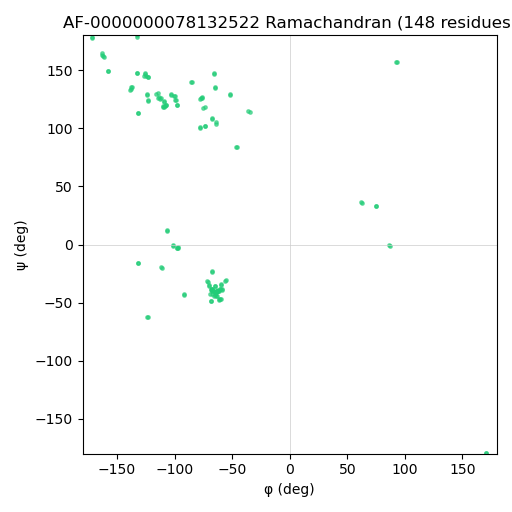 37 GLU B N 1
ATOM 823 C CA . GLU B 1 37 ? 15.961 3 -6.992 1 90.88 37 GLU B CA 1
ATOM 824 C C . GLU B 1 37 ? 14.453 3.082 -6.746 1 90.88 37 GLU B C 1
ATOM 826 O O . GLU B 1 37 ? 13.719 3.68 -7.535 1 90.88 37 GLU B O 1
ATOM 831 N N . LYS B 1 38 ? 13.977 2.328 -5.73 1 92.81 38 LYS B N 1
ATOM 832 C CA . LYS B 1 38 ? 12.555 2.287 -5.391 1 92.81 38 LYS B CA 1
ATOM 833 C C . LYS B 1 38 ? 11.727 1.728 -6.547 1 92.81 38 LYS B C 1
ATOM 835 O O . LYS B 1 38 ? 10.656 2.242 -6.855 1 92.81 38 LYS B O 1
ATOM 840 N N . ASP B 1 39 ? 12.398 0.771 -7.18 1 95.44 39 ASP B N 1
ATOM 841 C CA . ASP B 1 39 ? 11.719 0.174 -8.328 1 95.44 39 ASP B CA 1
ATOM 842 C C . ASP B 1 39 ? 11.227 -1.233 -7.996 1 95.44 39 ASP B C 1
ATOM 844 O O . ASP B 1 39 ? 10.812 -1.978 -8.891 1 95.44 39 ASP B O 1
ATOM 848 N N . GLU B 1 40 ? 11.25 -1.554 -6.746 1 97.75 40 GLU B N 1
ATOM 849 C CA . GLU B 1 40 ? 10.695 -2.822 -6.285 1 97.75 40 GLU B CA 1
ATOM 850 C C . GLU B 1 40 ? 9.414 -2.607 -5.492 1 97.75 40 GLU B C 1
ATOM 852 O O . GLU B 1 40 ? 9.398 -1.862 -4.512 1 97.75 40 GLU B O 1
ATOM 857 N N . VAL B 1 41 ? 8.367 -3.27 -5.996 1 98.5 41 VAL B N 1
ATOM 858 C CA . VAL B 1 41 ? 7.117 -3.297 -5.25 1 98.5 41 VAL B CA 1
ATOM 859 C C . VAL B 1 41 ? 7.02 -4.594 -4.453 1 98.5 41 VAL B C 1
ATOM 861 O O . VAL B 1 41 ? 7.07 -5.688 -5.023 1 98.5 41 VAL B O 1
ATOM 864 N N . VAL B 1 42 ? 6.918 -4.434 -3.121 1 98.5 42 VAL B N 1
ATOM 865 C CA . VAL B 1 42 ? 6.777 -5.578 -2.227 1 98.5 42 VAL B CA 1
ATOM 866 C C . VAL B 1 42 ? 5.328 -5.707 -1.771 1 98.5 42 VAL B C 1
ATOM 868 O O . VAL B 1 42 ? 4.719 -4.727 -1.333 1 98.5 42 VAL B O 1
ATOM 871 N N . VAL B 1 43 ? 4.828 -6.883 -1.927 1 98.56 43 VAL B N 1
ATOM 872 C CA . VAL B 1 43 ? 3.445 -7.184 -1.574 1 98.56 43 VAL B CA 1
ATOM 873 C C . VAL B 1 43 ? 3.406 -8.328 -0.561 1 98.56 43 VAL B C 1
ATOM 875 O O . VAL B 1 43 ? 3.996 -9.383 -0.787 1 98.56 43 VAL B O 1
ATOM 878 N N . ILE B 1 44 ? 2.797 -8.094 0.566 1 98 44 ILE B N 1
ATOM 879 C CA . ILE B 1 44 ? 2.59 -9.125 1.574 1 98 44 ILE B CA 1
ATOM 880 C C . ILE B 1 44 ? 1.098 -9.406 1.732 1 98 44 ILE B C 1
ATOM 882 O O . ILE B 1 44 ? 0.299 -8.477 1.873 1 98 44 ILE B O 1
ATOM 886 N N . GLY B 1 45 ? 0.766 -10.672 1.678 1 97.06 45 GLY B N 1
ATOM 887 C CA . GLY B 1 45 ? -0.637 -11.031 1.809 1 97.06 45 GLY B CA 1
ATOM 888 C C . GLY B 1 45 ? -0.857 -12.531 1.921 1 97.06 45 GLY B C 1
ATOM 889 O O . GLY B 1 45 ? 0.098 -13.297 2.074 1 97.06 45 GLY B O 1
ATOM 890 N N . GLU B 1 46 ? -2.086 -12.844 2.066 1 94.38 46 GLU B N 1
ATOM 891 C CA . GLU B 1 46 ? -2.514 -14.242 2.09 1 94.38 46 GLU B CA 1
ATOM 892 C C . GLU B 1 46 ? -3.307 -14.594 0.834 1 94.38 46 GLU B C 1
ATOM 894 O O . GLU B 1 46 ? -4.332 -13.977 0.543 1 94.38 46 GLU B O 1
ATOM 899 N N . GLY B 1 47 ? -2.76 -15.555 0.078 1 94.56 47 GLY B N 1
ATOM 900 C CA . GLY B 1 47 ? -3.469 -16.016 -1.103 1 94.56 47 GLY B CA 1
ATOM 901 C C . GLY B 1 47 ? -3.414 -15.039 -2.258 1 94.56 47 GLY B C 1
ATOM 902 O O . GLY B 1 47 ? -4.371 -14.922 -3.027 1 94.56 47 GLY B O 1
ATOM 903 N N . VAL B 1 48 ? -2.357 -14.32 -2.418 1 96.88 48 VAL B N 1
ATOM 904 C CA . VAL B 1 48 ? -2.227 -13.352 -3.508 1 96.88 48 VAL B CA 1
ATOM 905 C C . VAL B 1 48 ? -1.936 -14.094 -4.812 1 96.88 48 VAL B C 1
ATOM 907 O O . VAL B 1 48 ? -1.043 -14.938 -4.871 1 96.88 48 VAL B O 1
ATOM 910 N N . ASN B 1 49 ? -2.75 -13.812 -5.812 1 97.38 49 ASN B N 1
ATOM 911 C CA . ASN B 1 49 ? -2.494 -14.359 -7.141 1 97.38 49 ASN B CA 1
ATOM 912 C C . ASN B 1 49 ? -1.394 -13.586 -7.863 1 97.38 49 ASN B C 1
ATOM 914 O O . ASN B 1 49 ? -1.642 -12.508 -8.406 1 97.38 49 ASN B O 1
ATOM 918 N N . VAL B 1 50 ? -0.219 -14.094 -7.883 1 96.56 50 VAL B N 1
ATOM 919 C CA . VAL B 1 50 ? 0.975 -13.438 -8.406 1 96.56 50 VAL B CA 1
ATOM 920 C C . VAL B 1 50 ? 0.786 -13.125 -9.891 1 96.56 50 VAL B C 1
ATOM 922 O O . VAL B 1 50 ? 1.144 -12.039 -10.352 1 96.56 50 VAL B O 1
ATOM 925 N N . VAL B 1 51 ? 0.13 -14.055 -10.594 1 97.19 51 VAL B N 1
ATOM 926 C CA . VAL B 1 51 ? -0.061 -13.883 -12.031 1 97.19 51 VAL B CA 1
ATOM 927 C C . VAL B 1 51 ? -0.972 -12.688 -12.289 1 97.19 51 VAL B C 1
ATOM 929 O O . VAL B 1 51 ? -0.676 -11.852 -13.148 1 97.19 51 VAL B O 1
ATOM 932 N N . LYS B 1 52 ? -2.049 -12.625 -11.492 1 98 52 LYS B N 1
ATOM 933 C CA . LYS B 1 52 ? -2.969 -11.5 -11.641 1 98 52 LYS B CA 1
ATOM 934 C C . LYS B 1 52 ? -2.293 -10.18 -11.273 1 98 52 LYS B C 1
ATOM 936 O O . LYS B 1 52 ? -2.488 -9.164 -11.945 1 98 52 LYS B O 1
ATOM 941 N N . LEU B 1 53 ? -1.512 -10.172 -10.25 1 98 53 LEU B N 1
ATOM 942 C CA . LEU B 1 53 ? -0.797 -8.969 -9.828 1 98 53 LEU B CA 1
ATOM 943 C C . LEU B 1 53 ? 0.128 -8.469 -10.93 1 98 53 LEU B C 1
ATOM 945 O O . LEU B 1 53 ? 0.059 -7.305 -11.32 1 98 53 LEU B O 1
ATOM 949 N N . ILE B 1 54 ? 0.923 -9.391 -11.539 1 98.06 54 ILE B N 1
ATOM 950 C CA . ILE B 1 54 ? 1.906 -9.031 -12.555 1 98.06 54 ILE B CA 1
ATOM 951 C C . ILE B 1 54 ? 1.191 -8.547 -13.812 1 98.06 54 ILE B C 1
ATOM 953 O O . ILE B 1 54 ? 1.577 -7.531 -14.406 1 98.06 54 ILE B O 1
ATOM 957 N N . THR B 1 55 ? 0.146 -9.258 -14.148 1 98.25 55 THR B N 1
ATOM 958 C CA . THR B 1 55 ? -0.599 -8.906 -15.352 1 98.25 55 THR B CA 1
ATOM 959 C C . THR B 1 55 ? -1.232 -7.523 -15.203 1 98.25 55 THR B C 1
ATOM 961 O O . THR B 1 55 ? -1.168 -6.707 -16.125 1 98.25 55 THR B O 1
ATOM 964 N N . THR B 1 56 ? -1.79 -7.219 -14.047 1 98.25 56 THR B N 1
ATOM 965 C CA . THR B 1 56 ? -2.418 -5.922 -13.805 1 98.25 56 THR B CA 1
ATOM 966 C C . THR B 1 56 ? -1.373 -4.812 -13.789 1 98.25 56 THR B C 1
ATOM 968 O O . THR B 1 56 ? -1.602 -3.729 -14.336 1 98.25 56 THR B O 1
ATOM 971 N N . MET B 1 57 ? -0.186 -5.031 -13.203 1 98 57 MET B N 1
ATOM 972 C CA . MET B 1 57 ? 0.892 -4.047 -13.156 1 98 57 MET B CA 1
ATOM 973 C C . MET B 1 57 ? 1.367 -3.693 -14.562 1 98 57 MET B C 1
ATOM 975 O O . MET B 1 57 ? 1.566 -2.52 -14.875 1 98 57 MET B O 1
ATOM 979 N N . ARG B 1 58 ? 1.408 -4.773 -15.32 1 97.62 58 ARG B N 1
ATOM 980 C CA . ARG B 1 58 ? 1.844 -4.551 -16.703 1 97.62 58 ARG B CA 1
ATOM 981 C C . ARG B 1 58 ? 0.818 -3.729 -17.469 1 97.62 58 ARG B C 1
ATOM 983 O O . ARG B 1 58 ? 1.183 -2.861 -18.266 1 97.62 58 ARG B O 1
ATOM 990 N N . LYS B 1 59 ? -0.379 -3.979 -17.234 1 97.38 59 LYS B N 1
ATOM 991 C CA . LYS B 1 59 ? -1.452 -3.283 -17.938 1 97.38 59 LYS B CA 1
ATOM 992 C C . LYS B 1 59 ? -1.55 -1.827 -17.5 1 97.38 59 LYS B C 1
ATOM 994 O O . LYS B 1 59 ? -1.798 -0.939 -18.312 1 97.38 59 LYS B O 1
ATOM 999 N N . LYS B 1 60 ? -1.287 -1.558 -16.234 1 96.5 60 LYS B N 1
ATOM 1000 C CA . LYS B 1 60 ? -1.68 -0.27 -15.672 1 96.5 60 LYS B CA 1
ATOM 1001 C C . LYS B 1 60 ? -0.457 0.583 -15.344 1 96.5 60 LYS B C 1
ATOM 1003 O O . LYS B 1 60 ? -0.564 1.803 -15.211 1 96.5 60 LYS B O 1
ATOM 1008 N N . VAL B 1 61 ? 0.642 0.013 -15.227 1 96.88 61 VAL B N 1
ATOM 1009 C CA . VAL B 1 61 ? 1.773 0.774 -14.711 1 96.88 61 VAL B CA 1
ATOM 1010 C C . VAL B 1 61 ? 2.928 0.729 -15.703 1 96.88 61 VAL B C 1
ATOM 1012 O O . VAL B 1 61 ? 3.4 1.771 -16.172 1 96.88 61 VAL B O 1
ATOM 1015 N N . GLY B 1 62 ? 3.438 -0.404 -15.953 1 95.62 62 GLY B N 1
ATOM 1016 C CA . GLY B 1 62 ? 4.598 -0.603 -16.812 1 95.62 62 GLY B CA 1
ATOM 1017 C C . GLY B 1 62 ? 5.137 -2.02 -16.766 1 95.62 62 GLY B C 1
ATOM 1018 O O . GLY B 1 62 ? 4.562 -2.887 -16.094 1 95.62 62 GLY B O 1
ATOM 1019 N N . HIS B 1 63 ? 6.184 -2.225 -17.516 1 97.5 63 HIS B N 1
ATOM 1020 C CA . HIS B 1 63 ? 6.797 -3.549 -17.531 1 97.5 63 HIS B CA 1
ATOM 1021 C C . HIS B 1 63 ? 7.09 -4.035 -16.109 1 97.5 63 HIS B C 1
ATOM 1023 O O . HIS B 1 63 ? 7.625 -3.289 -15.289 1 97.5 63 HIS B O 1
ATOM 1029 N N . THR B 1 64 ? 6.676 -5.23 -15.797 1 98.06 64 THR B N 1
ATOM 1030 C CA . THR B 1 64 ? 6.801 -5.777 -14.453 1 98.06 64 THR B CA 1
ATOM 1031 C C . THR B 1 64 ? 7.234 -7.238 -14.5 1 98.06 64 THR B C 1
ATOM 1033 O O . THR B 1 64 ? 6.719 -8.016 -15.305 1 98.06 64 THR B O 1
ATOM 1036 N N . ILE B 1 65 ? 8.227 -7.59 -13.672 1 97.19 65 ILE B N 1
ATOM 1037 C CA . ILE B 1 65 ? 8.609 -8.992 -13.5 1 97.19 65 ILE B CA 1
ATOM 1038 C C . ILE B 1 65 ? 8.562 -9.359 -12.023 1 97.19 65 ILE B C 1
ATOM 1040 O O . ILE B 1 65 ? 8.836 -8.523 -11.156 1 97.19 65 ILE B O 1
ATOM 1044 N N . ALA B 1 66 ? 8.18 -10.578 -11.719 1 96.88 66 ALA B N 1
ATOM 1045 C CA . ALA B 1 66 ? 8.281 -11.086 -10.352 1 96.88 66 ALA B CA 1
ATOM 1046 C C . ALA B 1 66 ? 9.719 -11.484 -10.016 1 96.88 66 ALA B C 1
ATOM 1048 O O . ALA B 1 66 ? 10.336 -12.266 -10.742 1 96.88 66 ALA B O 1
ATOM 1049 N N . ILE B 1 67 ? 10.281 -11 -9.008 1 97.25 67 ILE B N 1
ATOM 1050 C CA . ILE B 1 67 ? 11.633 -11.297 -8.562 1 97.25 67 ILE B CA 1
ATOM 1051 C C . ILE B 1 67 ? 11.602 -12.461 -7.578 1 97.25 67 ILE B C 1
ATOM 1053 O O . ILE B 1 67 ? 12.453 -13.359 -7.633 1 97.25 67 ILE B O 1
ATOM 1057 N N . SER B 1 68 ? 10.664 -12.523 -6.637 1 96.25 68 SER B N 1
ATOM 1058 C CA . SER B 1 68 ? 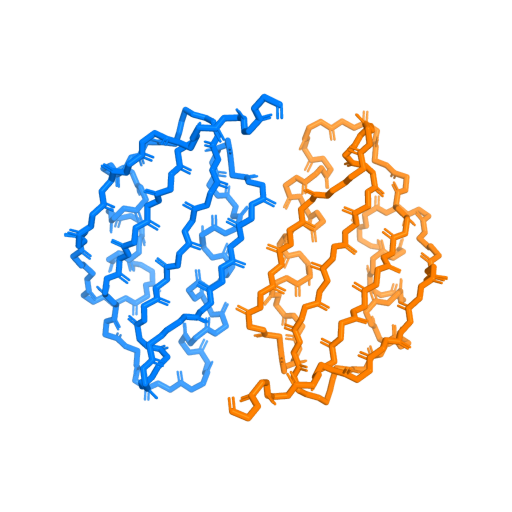10.586 -13.602 -5.66 1 96.25 68 SER B CA 1
ATOM 1059 C C . SER B 1 68 ? 9.18 -13.727 -5.082 1 96.25 68 SER B C 1
ATOM 1061 O O . SER B 1 68 ? 8.43 -12.75 -5.051 1 96.25 68 SER B O 1
ATOM 1063 N N . VAL B 1 69 ? 8.82 -14.961 -4.719 1 95.88 69 VAL B N 1
ATOM 1064 C CA . VAL B 1 69 ? 7.605 -15.305 -3.994 1 95.88 69 VAL B CA 1
ATOM 1065 C C . VAL B 1 69 ? 7.938 -16.219 -2.824 1 95.88 69 VAL B C 1
ATOM 1067 O O . VAL B 1 69 ? 8.484 -17.312 -3.021 1 95.88 69 VAL B O 1
ATOM 1070 N N . ALA B 1 70 ? 7.715 -15.633 -1.651 1 95.5 70 ALA B N 1
ATOM 1071 C CA . ALA B 1 70 ? 8.016 -16.438 -0.471 1 95.5 70 ALA B CA 1
ATOM 1072 C C . ALA B 1 70 ? 6.805 -16.516 0.458 1 95.5 70 ALA B C 1
ATOM 1074 O O . ALA B 1 70 ? 6.039 -15.562 0.57 1 95.5 70 ALA B O 1
ATOM 1075 N N . GLU B 1 71 ? 6.633 -17.641 1.149 1 88.56 71 GLU B N 1
ATOM 1076 C CA . GLU B 1 71 ? 5.594 -17.766 2.17 1 88.56 71 GLU B CA 1
ATOM 1077 C C . GLU B 1 71 ? 5.973 -16.984 3.434 1 88.56 71 GLU B C 1
ATOM 1079 O O . GLU B 1 71 ? 7.137 -16.984 3.842 1 88.56 71 GLU B O 1
ATOM 1084 N N . GLU B 1 72 ? 5.086 -15.984 3.723 1 73.94 72 GLU B N 1
ATOM 1085 C CA . GLU B 1 72 ? 5.371 -15.242 4.949 1 73.94 72 GLU B CA 1
ATOM 1086 C C . GL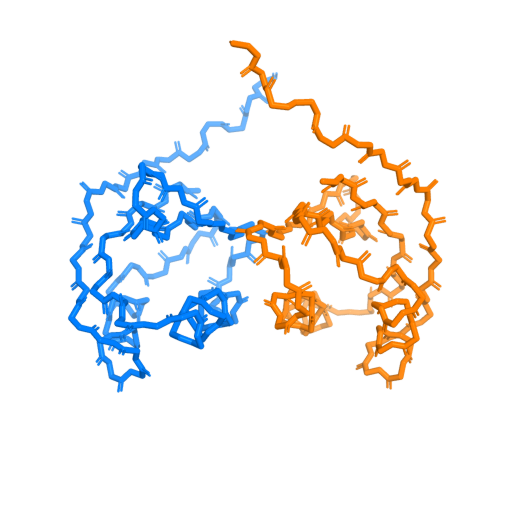U B 1 72 ? 5.184 -16.125 6.184 1 73.94 72 GLU B C 1
ATOM 1088 O O . GLU B 1 72 ? 4.176 -16.828 6.301 1 73.94 72 GLU B O 1
ATOM 1093 N N . LYS B 1 73 ? 6.359 -16.406 6.719 1 62.81 73 LYS B N 1
ATOM 1094 C CA . LYS B 1 73 ? 6.312 -17.188 7.945 1 62.81 73 LYS B CA 1
ATOM 1095 C C . LYS B 1 73 ? 5.613 -16.422 9.062 1 62.81 73 LYS B C 1
ATOM 1097 O O . LYS B 1 73 ? 5.867 -15.242 9.266 1 62.81 73 LYS B O 1
ATOM 1102 N N . LYS B 1 74 ? 4.367 -16.734 9.453 1 57.75 74 LYS B N 1
ATOM 1103 C CA . LYS B 1 74 ? 3.775 -16.172 10.656 1 57.75 74 LYS B CA 1
ATOM 1104 C C . LYS B 1 74 ? 4.738 -16.25 11.836 1 57.75 74 LYS B C 1
ATOM 1106 O O . LYS B 1 74 ? 5.289 -17.312 12.117 1 57.75 74 LYS B O 1
ATOM 1111 N N . GLY B 1 75 ? 5.551 -15.336 11.914 1 42.72 75 GLY B N 1
ATOM 1112 C CA . GLY B 1 75 ? 6.391 -15.523 13.086 1 42.72 75 GLY B CA 1
ATOM 1113 C C . GLY B 1 75 ? 5.652 -16.141 14.258 1 42.72 75 GLY B C 1
ATOM 1114 O O . GLY B 1 75 ? 4.512 -15.773 14.539 1 42.72 75 GLY B O 1
ATOM 1115 N N . ASP B 1 76 ? 6.098 -17.391 14.594 1 41.34 76 ASP B N 1
ATOM 1116 C CA . ASP B 1 76 ? 5.695 -18 15.852 1 41.34 76 ASP B CA 1
ATOM 1117 C C . ASP B 1 76 ? 5.641 -16.969 16.969 1 41.34 76 ASP B C 1
ATOM 1119 O O . ASP B 1 76 ? 6.469 -16.047 17.031 1 41.34 76 ASP B O 1
#

Foldseek 3Di:
DKWKKFFDADDPVLLVVLQVLLCPFPFWDDWAFDDPVSRIIITDGDPTDPVVSQVSCCVGRHHMDIDDDDDPDPPD/DKWKKFFDADDPVLLVVLQVLLCPFPFWDDWAFDDPVSRIIITDGDPTDPVVSQVSCCVGRHHMDIPDDDDPDPPD

Radius of gyration: 14.58 Å; Cα contacts (8 Å, |Δi|>4): 331; chains: 2; bounding box: 39×34×35 Å

Organism: Quercus suber (NCBI:txid58331)

InterPro domains:
  IPR042885 Heavy metal-associated isoprenylated plant protein 47/16 [PTHR46932] (1-74)

Nearest PDB structures (foldseek):
  6r8k-assembly1_B  TM=9.776E-01  e=1.839E-08  Oryza sativa Japonica Group
  7qzd-assembly1_A  TM=9.762E-01  e=2.707E-08  Oryza sativa Japonica Group
  6fu9-assembly1_A  TM=9.646E-01  e=6.258E-08  Oryza sativa Japonica Group
  6q76-assembly1_A  TM=9.884E-01  e=1.356E-07  Oryza sativa Japonica Group
  7dv8-assembly1_K  TM=9.876E-01  e=1.997E-07  Oryza sativa Japonica Group

pLDDT: mean 93.4, std 10.86, range [41.34, 98.62]

Solvent-accessible surface area (backbone atoms only — not comparable to full-atom values): 8049 Å² total; per-residue (Å²): 49,39,34,36,26,44,39,58,61,91,44,74,69,38,49,37,50,45,42,26,59,54,25,59,40,64,45,47,45,32,34,32,55,36,68,96,81,53,38,24,46,35,39,31,25,57,83,56,55,62,67,59,52,42,53,49,38,39,74,74,63,27,62,50,47,81,73,46,80,42,79,56,72,72,76,127,50,38,34,35,26,42,41,58,61,91,45,73,66,40,50,37,49,46,42,27,58,54,25,58,41,64,45,47,43,32,33,31,56,37,67,98,82,53,38,25,45,35,40,32,25,56,81,56,56,63,67,58,53,42,51,50,38,40,73,73,61,26,64,52,46,80,74,46,78,42,79,56,71,71,76,127